Protein AF-A0A656QG05-F1 (afdb_monomer_lite)

Foldseek 3Di:
DDPDPDPPPDDDPDDPVRLVVLLVVLQVVLVVLVVCCVVVVDPPVVSVVSSLLSNLVSVQSVCCVVPVFRADSVPRHGPPPDDPPD

Secondary structure (DSSP, 8-state):
----------PPPPPHHHHHHHHHHHHHHHHHHHHHHHTTSS-HHHHHHHHHHHHHHHHHHHHHHHHS--B-TTT-PBTT------

Structure (mmCIF, N/CA/C/O backbone):
data_AF-A0A656QG05-F1
#
_entry.id   AF-A0A656QG05-F1
#
loop_
_atom_site.group_PDB
_atom_site.id
_atom_site.type_symbol
_atom_site.label_atom_id
_atom_site.label_alt_id
_atom_site.label_comp_id
_atom_site.label_asym_id
_atom_site.label_entity_id
_atom_site.label_seq_id
_atom_site.pdbx_PDB_ins_code
_atom_site.Cartn_x
_atom_site.Cartn_y
_atom_site.Cartn_z
_atom_site.occupancy
_atom_site.B_iso_or_equiv
_atom_site.auth_seq_id
_atom_site.auth_comp_id
_atom_site.auth_asym_id
_atom_site.auth_atom_id
_atom_site.pdbx_PDB_model_num
ATOM 1 N N . MET A 1 1 ? 12.150 33.723 25.519 1.00 40.81 1 MET A N 1
ATOM 2 C CA . MET A 1 1 ? 10.751 33.290 25.335 1.00 40.81 1 MET A CA 1
ATOM 3 C C . MET A 1 1 ? 10.785 31.838 24.895 1.00 40.81 1 MET A C 1
ATOM 5 O O . MET A 1 1 ? 11.412 31.593 23.872 1.00 40.81 1 MET A O 1
ATOM 9 N N . PRO A 1 2 ? 10.236 30.874 25.647 1.00 38.88 2 PRO A N 1
ATOM 10 C CA . PRO A 1 2 ? 10.102 29.522 25.125 1.00 38.88 2 PRO A CA 1
ATOM 11 C C . PRO A 1 2 ? 8.972 29.514 24.086 1.00 38.88 2 PRO A C 1
ATOM 13 O O . PRO A 1 2 ? 7.832 29.849 24.397 1.00 38.88 2 PRO A O 1
ATOM 16 N N . THR A 1 3 ? 9.300 29.194 22.836 1.00 47.19 3 THR A N 1
ATOM 17 C CA . THR A 1 3 ? 8.316 28.816 21.817 1.00 47.19 3 THR A CA 1
ATOM 18 C C . THR A 1 3 ? 7.861 27.404 22.155 1.00 47.19 3 THR A C 1
ATOM 20 O O . THR A 1 3 ? 8.629 26.456 21.991 1.00 47.19 3 THR A O 1
ATOM 23 N N . ASN A 1 4 ? 6.655 27.272 22.702 1.00 44.38 4 ASN A N 1
ATOM 24 C CA . ASN A 1 4 ? 6.065 25.969 22.976 1.00 44.38 4 ASN A CA 1
ATOM 25 C C . ASN A 1 4 ? 5.877 25.230 21.644 1.00 44.38 4 ASN A C 1
ATOM 27 O O . ASN A 1 4 ? 4.957 25.514 20.884 1.00 44.38 4 ASN A O 1
ATOM 31 N N . ASN A 1 5 ? 6.801 24.312 21.363 1.00 52.09 5 ASN A N 1
ATOM 32 C CA . ASN A 1 5 ? 6.580 23.181 20.478 1.00 52.09 5 ASN A CA 1
ATOM 33 C C . ASN A 1 5 ? 5.478 22.330 21.112 1.00 52.09 5 ASN A C 1
ATOM 35 O O . ASN A 1 5 ? 5.695 21.870 22.229 1.00 52.09 5 ASN A O 1
ATOM 39 N N . ASP A 1 6 ? 4.354 22.158 20.414 1.00 52.19 6 ASP A N 1
ATOM 40 C CA . ASP A 1 6 ? 3.370 21.059 20.511 1.00 52.19 6 ASP A CA 1
ATOM 41 C C . ASP A 1 6 ? 1.953 21.601 20.270 1.00 52.19 6 ASP A C 1
ATOM 43 O O . ASP A 1 6 ? 1.114 21.666 21.164 1.00 52.19 6 ASP A O 1
ATOM 47 N N . GLU A 1 7 ? 1.689 22.039 19.039 1.00 46.38 7 GLU A N 1
ATOM 48 C CA . GLU A 1 7 ? 0.316 22.184 18.559 1.00 46.38 7 GLU A CA 1
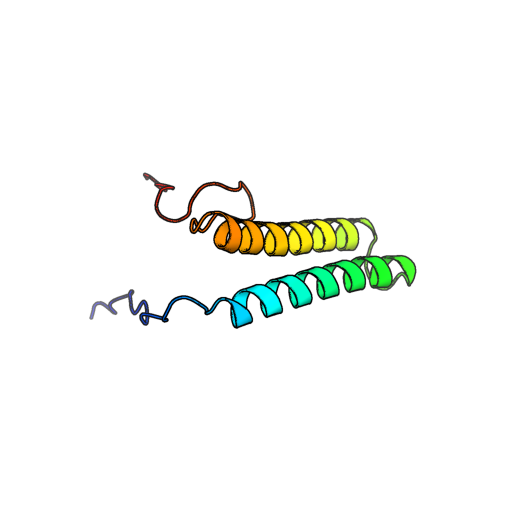ATOM 49 C C . GLU A 1 7 ? 0.013 20.961 17.694 1.00 46.38 7 GLU A C 1
ATOM 51 O O . GLU A 1 7 ? -0.015 21.004 16.464 1.00 46.38 7 GLU A O 1
ATOM 56 N N . THR A 1 8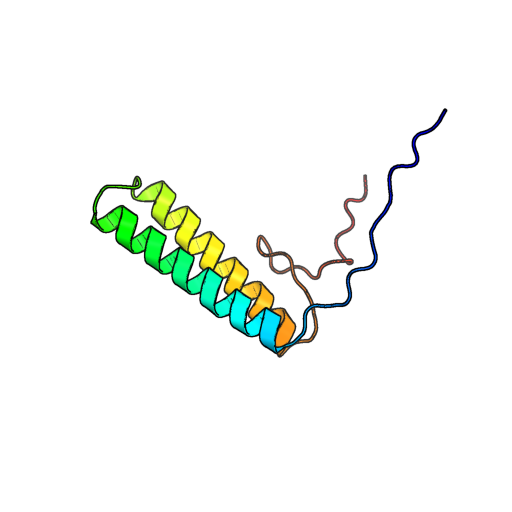 ? -0.146 19.813 18.352 1.00 59.12 8 THR A N 1
ATOM 57 C CA . THR A 1 8 ? -0.862 18.677 17.777 1.00 59.12 8 THR A CA 1
ATOM 58 C C . THR A 1 8 ? -2.308 19.116 17.582 1.00 59.12 8 THR A C 1
ATOM 60 O O . THR A 1 8 ? -3.153 18.911 18.448 1.00 59.12 8 THR A O 1
ATOM 63 N N . ILE A 1 9 ? -2.597 19.781 16.455 1.00 59.19 9 ILE A N 1
ATOM 64 C CA . ILE A 1 9 ? -3.972 20.091 16.055 1.00 59.19 9 ILE A CA 1
ATOM 65 C C . ILE A 1 9 ? -4.725 18.758 16.087 1.00 59.19 9 ILE A C 1
ATOM 67 O O . ILE A 1 9 ? -4.365 17.860 15.316 1.00 59.19 9 ILE A O 1
ATOM 71 N N . PRO A 1 10 ? -5.724 18.584 16.973 1.00 62.78 10 PRO A N 1
ATOM 72 C CA . PRO A 1 10 ? -6.455 17.335 17.059 1.00 62.78 10 PRO A CA 1
ATOM 73 C C . PRO A 1 10 ? -7.202 17.140 15.743 1.00 62.78 10 PRO A C 1
ATOM 75 O O . PRO A 1 10 ? -8.231 17.768 15.499 1.00 62.78 10 PRO A O 1
ATOM 78 N N . HIS A 1 11 ? -6.660 16.310 14.857 1.00 64.44 11 HIS A N 1
ATOM 79 C CA . HIS A 1 11 ? -7.373 15.916 13.659 1.00 64.44 11 HIS A CA 1
ATOM 80 C C . HIS A 1 11 ? -8.324 14.780 14.046 1.00 64.44 11 HIS A C 1
ATOM 82 O O . HIS A 1 11 ? -7.911 13.838 14.737 1.00 64.44 11 HIS A O 1
ATOM 88 N N . PRO A 1 12 ? -9.603 14.838 13.637 1.00 78.00 12 PRO A N 1
ATOM 89 C CA . PRO A 1 12 ? -10.472 13.687 13.797 1.00 78.00 12 PRO A CA 1
ATOM 90 C C . PRO A 1 12 ? -9.826 12.474 13.105 1.00 78.00 12 PRO A C 1
ATOM 92 O O . PRO A 1 12 ? -9.065 12.635 12.141 1.00 78.00 12 PRO A O 1
ATOM 95 N N . PRO A 1 13 ? -10.070 11.250 13.598 1.00 83.62 13 PRO A N 1
ATOM 96 C CA . PRO A 1 13 ? -9.625 10.065 12.884 1.00 83.62 13 PRO A CA 1
ATOM 97 C C . PRO A 1 13 ? -10.236 10.069 11.479 1.00 83.62 13 PRO A C 1
ATOM 99 O O . PRO A 1 13 ? -11.412 10.398 11.319 1.00 83.62 13 PRO A O 1
ATOM 102 N N . ALA A 1 14 ? -9.445 9.682 10.477 1.00 90.69 14 ALA A N 1
ATOM 103 C CA . ALA A 1 14 ? -9.944 9.533 9.116 1.00 90.69 14 ALA A CA 1
ATOM 104 C C . ALA A 1 14 ? -11.126 8.550 9.092 1.00 90.69 14 ALA A C 1
ATOM 106 O O . ALA A 1 14 ? -11.082 7.479 9.715 1.00 90.69 14 ALA A O 1
ATOM 107 N N . SER A 1 15 ? -12.170 8.920 8.359 1.00 95.75 15 SER A N 1
ATOM 108 C CA . SER A 1 15 ? -13.340 8.089 8.098 1.00 95.75 15 SER A CA 1
ATOM 109 C C . SER A 1 15 ? -12.964 6.808 7.344 1.00 95.75 15 SER A C 1
ATOM 111 O O . SER A 1 15 ? -11.888 6.683 6.752 1.00 95.75 15 SER A O 1
ATOM 113 N N . LEU A 1 16 ? -13.871 5.826 7.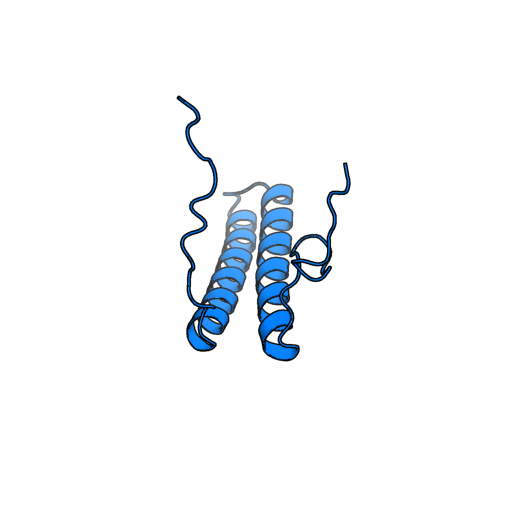350 1.00 96.69 16 LEU A N 1
ATOM 114 C CA . LEU A 1 16 ? -13.674 4.580 6.605 1.00 96.69 16 LEU A CA 1
ATOM 115 C C . LEU A 1 16 ? -13.503 4.837 5.099 1.00 96.69 16 LEU A C 1
ATOM 117 O O . LEU A 1 16 ? -12.641 4.224 4.475 1.00 96.69 16 LEU A 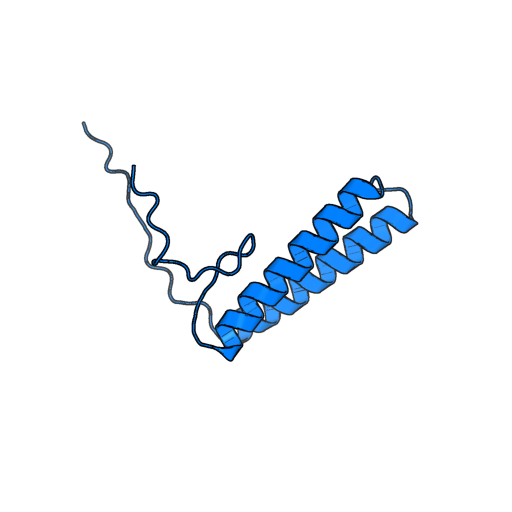O 1
ATOM 121 N N . GLU A 1 17 ? -14.285 5.759 4.538 1.00 97.81 17 GLU A N 1
ATOM 122 C CA . GLU A 1 17 ? -14.217 6.132 3.122 1.00 97.81 17 GLU A CA 1
ATOM 123 C C . GLU A 1 17 ? -12.863 6.762 2.772 1.00 97.81 17 GLU A C 1
ATOM 125 O O . GLU A 1 17 ? -12.220 6.352 1.805 1.00 97.81 17 GLU A O 1
ATOM 130 N N . GLU A 1 18 ? -12.369 7.690 3.598 1.00 97.44 18 GLU A N 1
ATOM 131 C CA . GLU A 1 18 ? -11.044 8.295 3.414 1.00 97.44 18 GLU A CA 1
ATOM 132 C C . GLU A 1 18 ? -9.932 7.240 3.462 1.00 97.44 18 GLU A C 1
ATOM 134 O O . GLU A 1 18 ? -9.026 7.256 2.627 1.00 97.44 18 GLU A O 1
ATOM 139 N N . LYS A 1 19 ? -10.018 6.272 4.385 1.00 97.56 19 LYS A N 1
ATOM 140 C CA . LYS A 1 19 ? -9.052 5.165 4.476 1.00 97.56 19 LYS A CA 1
ATOM 141 C C . LYS A 1 19 ? -9.100 4.253 3.249 1.00 97.56 19 LYS A C 1
ATOM 143 O O . LYS A 1 19 ? -8.050 3.899 2.717 1.00 97.56 19 LYS A O 1
ATOM 148 N N . GLN A 1 20 ? -10.291 3.893 2.773 1.00 98.50 20 GLN A N 1
ATOM 149 C CA . GLN A 1 20 ? -10.461 3.079 1.563 1.00 98.50 20 GLN A CA 1
ATOM 150 C C . GLN A 1 20 ? -9.935 3.801 0.317 1.00 98.50 20 GLN A C 1
ATOM 152 O O . GLN A 1 20 ? -9.217 3.205 -0.490 1.00 98.50 20 GLN A O 1
ATOM 157 N N . SER A 1 21 ? -10.219 5.099 0.195 1.00 98.50 21 SER A N 1
ATOM 158 C CA . SER A 1 21 ? -9.679 5.946 -0.870 1.00 98.50 21 SER A CA 1
ATOM 159 C C . SER A 1 21 ? -8.150 6.007 -0.814 1.00 98.50 21 SER A C 1
ATOM 161 O O . SER A 1 21 ? -7.483 5.802 -1.829 1.00 98.50 21 SER A O 1
ATOM 163 N N . ALA A 1 22 ? -7.570 6.185 0.377 1.00 98.25 22 ALA A N 1
ATOM 164 C CA . ALA A 1 22 ? -6.122 6.188 0.560 1.00 98.25 22 ALA A CA 1
ATOM 165 C C . ALA A 1 22 ? -5.478 4.849 0.159 1.00 98.25 22 ALA A C 1
ATOM 167 O O . ALA A 1 22 ? -4.445 4.846 -0.511 1.00 98.25 22 ALA A O 1
ATOM 168 N N . ILE A 1 23 ? -6.087 3.709 0.507 1.00 98.75 23 ILE A N 1
ATOM 169 C CA . ILE A 1 23 ? -5.621 2.375 0.082 1.00 98.75 23 ILE A CA 1
ATOM 170 C C . ILE A 1 23 ? -5.566 2.279 -1.445 1.00 98.75 23 ILE A C 1
ATOM 172 O O . ILE A 1 23 ? -4.550 1.853 -1.998 1.00 98.75 23 ILE A O 1
ATOM 176 N N . ALA A 1 24 ? -6.635 2.691 -2.131 1.00 98.75 24 ALA A N 1
ATOM 177 C CA . ALA A 1 24 ? -6.692 2.667 -3.589 1.00 98.75 24 ALA A CA 1
ATOM 178 C C . ALA A 1 24 ? -5.602 3.552 -4.216 1.00 98.75 24 ALA A C 1
ATOM 180 O O . ALA A 1 24 ? -4.901 3.115 -5.128 1.00 98.75 24 ALA A O 1
ATOM 181 N N . GLN A 1 25 ? -5.405 4.761 -3.685 1.00 98.81 25 GLN A N 1
ATOM 182 C CA . GLN A 1 25 ? -4.387 5.695 -4.172 1.00 98.81 25 GLN A CA 1
ATOM 183 C C . GLN A 1 25 ? -2.960 5.167 -3.968 1.00 98.81 25 GLN A C 1
ATOM 185 O O . GLN A 1 25 ? -2.145 5.237 -4.888 1.00 98.81 25 GLN A O 1
ATOM 190 N N . TRP A 1 26 ? -2.649 4.576 -2.810 1.00 98.75 26 TRP A N 1
ATOM 191 C CA . TRP A 1 26 ? -1.333 3.973 -2.568 1.00 98.75 26 TRP A CA 1
ATOM 192 C C . TRP A 1 26 ? -1.044 2.794 -3.499 1.00 98.75 26 TRP A C 1
ATOM 194 O O . TRP A 1 26 ? 0.076 2.667 -3.995 1.00 98.75 26 TRP A O 1
ATOM 204 N N . ASN A 1 27 ? -2.045 1.958 -3.777 1.00 98.81 27 ASN A N 1
ATOM 205 C CA . ASN A 1 27 ? -1.896 0.878 -4.751 1.00 98.81 27 ASN A CA 1
ATOM 206 C C . ASN A 1 27 ? -1.678 1.426 -6.169 1.00 98.81 27 ASN A C 1
ATOM 208 O O . ASN A 1 27 ? -0.764 0.972 -6.853 1.00 98.81 27 ASN A O 1
ATOM 212 N N . ALA A 1 28 ? -2.421 2.459 -6.575 1.00 98.81 28 ALA A N 1
ATOM 213 C CA . ALA A 1 28 ? -2.230 3.104 -7.874 1.00 98.81 28 ALA A CA 1
ATOM 214 C C . ALA A 1 28 ? -0.822 3.711 -8.031 1.00 98.81 28 ALA A C 1
ATOM 216 O O . ALA A 1 28 ? -0.210 3.583 -9.090 1.00 98.81 28 ALA A O 1
ATOM 217 N N . LEU A 1 29 ? -0.273 4.321 -6.974 1.00 98.75 29 LEU A N 1
ATOM 218 C CA . LEU A 1 29 ? 1.109 4.812 -6.970 1.00 98.75 29 LEU A CA 1
ATOM 219 C C . LEU A 1 29 ? 2.131 3.677 -7.094 1.00 98.75 29 LEU A C 1
ATOM 221 O O . LEU A 1 29 ? 3.162 3.854 -7.740 1.00 98.75 29 LEU A O 1
ATOM 225 N N . ALA A 1 30 ? 1.873 2.516 -6.487 1.00 98.69 30 ALA A N 1
ATOM 226 C CA . ALA A 1 30 ? 2.746 1.355 -6.638 1.00 98.69 30 ALA A CA 1
ATOM 227 C C . ALA A 1 30 ? 2.762 0.844 -8.083 1.00 98.69 30 ALA A C 1
ATOM 229 O O . ALA A 1 30 ? 3.832 0.572 -8.625 1.00 98.69 30 ALA A O 1
ATOM 230 N N . ASP A 1 31 ? 1.591 0.779 -8.714 1.00 98.69 31 ASP A N 1
ATOM 231 C CA . ASP A 1 31 ? 1.467 0.371 -10.111 1.00 98.69 31 ASP A CA 1
ATOM 232 C C . ASP A 1 31 ? 2.127 1.390 -11.052 1.00 98.69 31 ASP A C 1
ATOM 234 O O . ASP A 1 31 ? 2.756 1.010 -12.039 1.00 98.69 31 ASP A O 1
ATOM 238 N N . GLU A 1 32 ? 2.071 2.684 -10.720 1.00 98.56 32 GLU A N 1
ATOM 239 C CA . GLU A 1 32 ? 2.797 3.719 -11.460 1.00 98.56 32 GLU A CA 1
ATOM 240 C C . GLU A 1 32 ? 4.318 3.553 -11.364 1.00 98.56 32 GLU A C 1
ATOM 242 O O . GLU A 1 32 ? 5.008 3.716 -12.366 1.00 98.56 32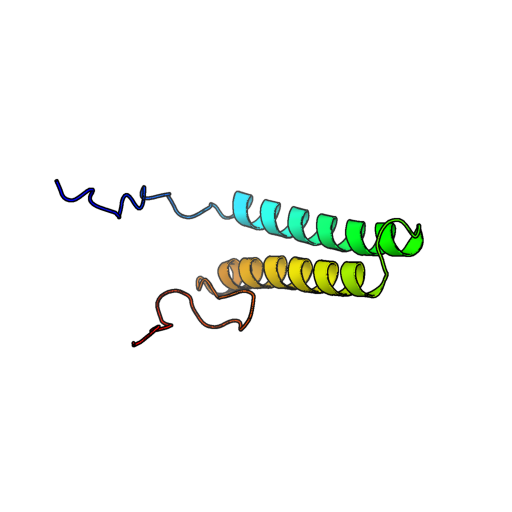 GLU A O 1
ATOM 247 N N . GLN A 1 33 ? 4.861 3.167 -10.204 1.00 98.56 33 GLN A N 1
ATOM 248 C CA . GLN A 1 33 ? 6.294 2.868 -10.083 1.00 98.56 33 GLN A CA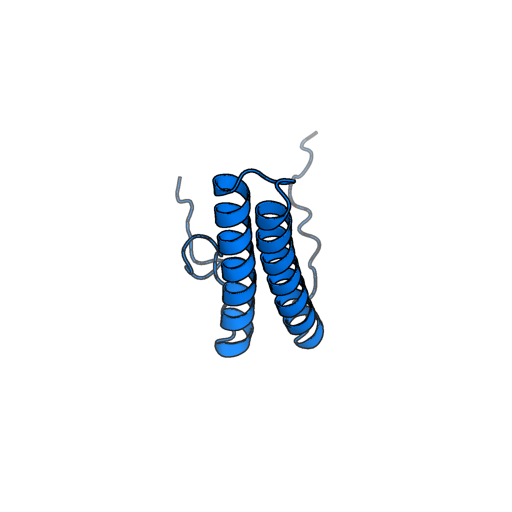 1
ATOM 249 C C . GLN A 1 33 ? 6.699 1.677 -10.959 1.00 98.56 33 GLN A C 1
ATOM 251 O O . GLN A 1 33 ? 7.717 1.742 -11.652 1.00 98.56 33 GLN A O 1
ATOM 256 N N . ASP A 1 34 ? 5.889 0.616 -10.974 1.00 98.00 34 ASP A N 1
ATOM 257 C CA . ASP A 1 34 ? 6.134 -0.554 -11.822 1.00 98.00 34 ASP A CA 1
ATOM 258 C C . ASP A 1 34 ? 6.086 -0.174 -13.320 1.00 98.00 34 ASP A C 1
ATOM 260 O O . ASP A 1 34 ? 6.960 -0.584 -14.092 1.00 98.00 34 ASP A O 1
ATOM 264 N N . ARG A 1 35 ? 5.142 0.689 -13.733 1.00 98.44 35 ARG A N 1
ATOM 265 C CA . ARG A 1 35 ? 5.095 1.249 -15.100 1.00 98.44 35 ARG A CA 1
ATOM 266 C C . ARG A 1 35 ? 6.302 2.127 -15.421 1.00 98.44 35 ARG A C 1
ATOM 268 O O . ARG A 1 35 ? 6.896 1.976 -16.488 1.00 98.44 35 ARG A O 1
ATOM 275 N N . ALA A 1 36 ? 6.699 3.013 -14.511 1.00 98.06 36 ALA A N 1
ATOM 276 C CA . ALA A 1 36 ? 7.843 3.901 -14.697 1.00 98.06 36 ALA A CA 1
ATOM 277 C C . ALA A 1 36 ? 9.156 3.121 -14.877 1.00 98.06 36 ALA A C 1
ATOM 279 O O . ALA A 1 36 ? 10.011 3.540 -15.660 1.00 98.06 36 ALA A O 1
ATOM 280 N N . ALA A 1 37 ? 9.312 1.973 -14.207 1.00 98.12 37 ALA A N 1
ATOM 281 C CA . ALA A 1 37 ? 10.434 1.064 -14.439 1.00 98.12 37 ALA A CA 1
ATOM 282 C C . ALA A 1 37 ? 10.386 0.414 -15.825 1.00 98.12 37 ALA A C 1
ATOM 284 O O . ALA A 1 37 ? 11.403 0.385 -16.516 1.00 98.12 37 ALA A O 1
ATOM 285 N N . ALA A 1 38 ? 9.217 -0.079 -16.246 1.00 97.56 38 ALA A N 1
ATOM 286 C CA . ALA A 1 38 ? 9.044 -0.696 -17.563 1.00 97.56 38 ALA A CA 1
ATOM 287 C C . ALA A 1 38 ? 9.335 0.283 -18.716 1.00 97.56 38 ALA A C 1
ATOM 289 O O . ALA A 1 38 ? 9.848 -0.121 -19.756 1.00 97.56 38 ALA A O 1
ATOM 290 N N . LEU A 1 39 ? 9.049 1.572 -18.510 1.00 98.00 39 LEU A N 1
ATOM 291 C CA . LEU A 1 39 ? 9.332 2.653 -19.459 1.00 98.00 39 LEU A CA 1
ATOM 292 C C . LEU A 1 39 ? 10.758 3.222 -19.345 1.00 98.00 39 LEU A C 1
ATOM 294 O O . LEU A 1 39 ? 11.114 4.124 -20.099 1.00 98.00 39 LEU A O 1
ATOM 298 N N . GLY A 1 40 ? 11.570 2.742 -18.398 1.00 96.94 40 GLY A N 1
ATOM 299 C CA . GLY A 1 40 ? 12.927 3.247 -18.163 1.00 96.94 40 GLY A CA 1
ATOM 300 C C . GLY A 1 40 ? 12.997 4.660 -17.568 1.00 96.94 40 GLY A C 1
ATOM 301 O O . GLY A 1 40 ? 14.074 5.247 -17.527 1.00 96.94 40 GLY A O 1
ATOM 302 N N . ILE A 1 41 ? 11.874 5.208 -17.090 1.00 98.00 41 ILE A N 1
ATOM 303 C CA . ILE A 1 41 ? 11.791 6.538 -16.463 1.00 98.00 41 ILE A CA 1
ATOM 304 C C . ILE A 1 41 ? 12.441 6.513 -15.077 1.00 98.00 41 ILE A C 1
ATOM 306 O O . ILE A 1 41 ? 13.133 7.448 -14.683 1.00 98.00 41 ILE A O 1
ATOM 310 N N . THR A 1 42 ? 12.212 5.437 -14.322 1.00 97.38 42 THR A N 1
ATOM 311 C CA . THR A 1 42 ? 12.773 5.245 -12.980 1.00 97.38 42 THR A CA 1
ATOM 312 C C . THR A 1 42 ? 13.671 4.019 -12.965 1.00 97.38 42 THR A C 1
ATOM 314 O O . THR A 1 42 ? 13.318 2.971 -13.504 1.00 97.38 42 THR A O 1
ATOM 317 N N . HIS A 1 43 ? 14.830 4.124 -12.309 1.00 98.25 43 HIS A N 1
ATOM 318 C CA . HIS A 1 43 ? 15.727 2.984 -12.149 1.00 98.25 43 HIS A CA 1
ATOM 319 C C . HIS A 1 43 ? 15.008 1.817 -11.452 1.00 98.25 43 HIS A C 1
ATOM 321 O O . HIS A 1 43 ? 14.365 2.004 -10.416 1.00 98.25 43 HIS A O 1
ATOM 327 N N . ALA A 1 44 ? 15.161 0.600 -11.983 1.00 97.50 44 ALA A N 1
ATOM 328 C CA . ALA A 1 44 ? 14.380 -0.564 -11.560 1.00 97.50 44 ALA A CA 1
ATOM 329 C C . ALA A 1 44 ? 14.460 -0.852 -10.048 1.00 97.50 44 ALA A C 1
ATOM 331 O O . ALA A 1 44 ? 13.461 -1.224 -9.435 1.00 97.50 44 ALA A O 1
ATOM 332 N N . SER A 1 45 ? 15.624 -0.650 -9.417 1.00 98.06 45 SER A N 1
ATOM 333 C CA . SER A 1 45 ? 15.761 -0.851 -7.965 1.00 98.06 45 SER A CA 1
ATOM 334 C C . SER A 1 45 ? 14.973 0.171 -7.138 1.00 98.06 45 SER A C 1
ATOM 336 O O . SER A 1 45 ? 14.394 -0.198 -6.117 1.00 98.06 45 SER A O 1
ATOM 338 N N . VAL A 1 46 ? 14.913 1.429 -7.590 1.00 98.25 46 VAL A N 1
ATOM 339 C CA . VAL A 1 46 ? 14.179 2.515 -6.924 1.00 98.25 46 VAL A CA 1
ATOM 340 C C . VAL A 1 46 ? 12.682 2.287 -7.073 1.00 98.25 46 VAL A C 1
ATOM 342 O O . VAL A 1 46 ? 11.961 2.293 -6.080 1.00 98.25 46 VAL A O 1
ATOM 345 N N . ALA A 1 47 ? 12.232 1.987 -8.292 1.00 98.31 47 ALA A N 1
ATOM 346 C CA . ALA A 1 47 ? 10.836 1.678 -8.569 1.00 98.31 47 ALA A CA 1
ATOM 347 C C . ALA A 1 47 ? 10.340 0.490 -7.734 1.00 98.31 47 ALA A C 1
ATOM 349 O O . ALA A 1 47 ? 9.322 0.592 -7.055 1.00 98.31 47 ALA A O 1
ATOM 350 N N . LYS A 1 48 ? 11.111 -0.607 -7.689 1.00 98.19 48 LYS A N 1
ATOM 351 C CA . LYS A 1 48 ? 10.784 -1.787 -6.876 1.00 98.19 48 LYS A CA 1
ATOM 352 C C . LYS A 1 48 ? 10.679 -1.452 -5.388 1.00 98.19 48 LYS A C 1
ATOM 354 O O . LYS A 1 48 ? 9.777 -1.945 -4.708 1.00 98.19 48 LYS A O 1
ATOM 359 N N . TYR A 1 49 ? 11.608 -0.650 -4.867 1.00 98.25 49 TYR A N 1
ATOM 360 C CA . TYR A 1 49 ? 11.572 -0.222 -3.471 1.00 98.25 49 TYR A CA 1
ATOM 361 C C . TYR A 1 49 ? 10.326 0.624 -3.179 1.00 98.25 49 TYR A C 1
ATOM 363 O O . TYR A 1 49 ? 9.592 0.317 -2.239 1.00 98.25 49 TYR A O 1
ATOM 371 N N . ASN A 1 50 ? 10.046 1.624 -4.016 1.00 98.31 50 ASN A N 1
ATOM 372 C CA . ASN A 1 50 ? 8.890 2.504 -3.862 1.00 98.31 50 ASN A CA 1
ATOM 373 C C . ASN A 1 50 ? 7.570 1.734 -3.976 1.00 98.31 50 ASN A C 1
ATOM 375 O O . ASN A 1 50 ? 6.727 1.851 -3.092 1.00 98.31 50 ASN A O 1
ATOM 379 N N . ALA A 1 51 ? 7.414 0.883 -4.994 1.00 98.56 51 ALA A N 1
ATOM 380 C CA . ALA A 1 51 ? 6.226 0.050 -5.165 1.00 98.56 51 ALA A CA 1
ATOM 381 C C . ALA A 1 51 ? 5.978 -0.843 -3.938 1.00 98.56 51 ALA A C 1
ATOM 383 O O . ALA A 1 51 ? 4.852 -0.949 -3.450 1.00 98.56 51 ALA A O 1
ATOM 384 N N . SER A 1 52 ? 7.037 -1.451 -3.391 1.00 98.25 52 SER A N 1
ATOM 385 C CA . SER A 1 52 ? 6.960 -2.241 -2.158 1.00 98.25 52 SER A CA 1
ATOM 386 C C . SER A 1 52 ? 6.531 -1.394 -0.957 1.00 98.25 52 SER A C 1
ATOM 388 O O . SER A 1 52 ? 5.639 -1.795 -0.208 1.00 98.25 52 SER A O 1
ATOM 390 N N . LEU A 1 53 ? 7.122 -0.209 -0.782 1.00 98.50 53 LEU A N 1
ATOM 391 C CA . LEU A 1 53 ? 6.765 0.706 0.299 1.00 98.50 53 LEU A CA 1
ATOM 392 C C . LEU A 1 53 ? 5.297 1.142 0.202 1.00 98.50 53 LEU A C 1
ATOM 394 O O . LEU A 1 53 ? 4.573 1.036 1.186 1.00 98.50 53 LEU A O 1
ATOM 398 N N . TYR A 1 54 ? 4.836 1.554 -0.977 1.00 98.69 54 TYR A N 1
ATOM 399 C CA . TYR A 1 54 ? 3.464 2.017 -1.196 1.00 98.69 54 TYR A CA 1
ATOM 400 C C . TYR A 1 54 ? 2.434 0.909 -0.949 1.00 98.69 54 TYR A C 1
ATOM 402 O O . TYR A 1 54 ? 1.461 1.121 -0.224 1.00 98.69 54 TYR A O 1
ATOM 410 N N . ARG A 1 55 ? 2.697 -0.314 -1.431 1.00 98.69 55 ARG A N 1
ATOM 411 C CA . ARG A 1 55 ? 1.857 -1.489 -1.131 1.00 98.69 55 ARG A CA 1
ATOM 412 C C . ARG A 1 55 ? 1.815 -1.798 0.365 1.00 98.69 55 ARG A C 1
ATOM 414 O O . ARG A 1 55 ? 0.770 -2.165 0.901 1.00 98.69 55 ARG A O 1
ATOM 421 N N . ARG A 1 56 ? 2.936 -1.637 1.072 1.00 98.38 56 ARG A N 1
ATOM 422 C CA . ARG A 1 56 ? 2.977 -1.807 2.532 1.00 98.38 56 ARG A CA 1
ATOM 423 C C . ARG A 1 56 ? 2.179 -0.727 3.255 1.00 98.38 56 ARG A C 1
ATOM 425 O O . ARG A 1 56 ? 1.518 -1.067 4.232 1.00 98.38 56 ARG A O 1
ATOM 432 N N . THR A 1 57 ? 2.198 0.517 2.777 1.00 98.50 57 THR A N 1
ATOM 433 C CA . THR A 1 57 ? 1.374 1.604 3.326 1.00 98.50 57 THR A CA 1
ATOM 434 C C . THR A 1 57 ? -0.112 1.301 3.166 1.00 98.50 57 THR A C 1
ATOM 436 O O . THR A 1 57 ? -0.862 1.367 4.139 1.00 98.50 57 THR A O 1
ATOM 439 N N . ALA A 1 58 ? -0.538 0.875 1.972 1.00 98.69 58 ALA A N 1
ATOM 440 C CA . ALA A 1 58 ? -1.911 0.426 1.742 1.00 98.69 58 ALA A CA 1
ATOM 441 C C . ALA A 1 58 ? -2.297 -0.700 2.719 1.00 98.69 58 ALA A C 1
ATOM 443 O O . ALA A 1 58 ? -3.340 -0.650 3.369 1.00 98.69 58 ALA A O 1
ATOM 444 N N . ARG A 1 59 ? -1.406 -1.680 2.910 1.00 98.56 59 ARG A N 1
ATOM 445 C CA . ARG A 1 59 ? -1.628 -2.791 3.842 1.00 98.56 59 ARG A CA 1
ATOM 446 C C . ARG A 1 59 ? -1.695 -2.359 5.311 1.00 98.56 59 ARG A C 1
ATOM 448 O O . ARG A 1 59 ? -2.468 -2.953 6.056 1.00 98.56 59 ARG A O 1
ATOM 455 N N . SER A 1 60 ? -0.917 -1.370 5.754 1.00 98.19 60 SER A N 1
ATOM 456 C CA . SER A 1 60 ? -1.021 -0.876 7.137 1.00 98.19 60 SER A CA 1
ATOM 457 C C . SER A 1 60 ? -2.346 -0.164 7.394 1.00 98.19 60 SER A C 1
ATOM 459 O O . SER A 1 60 ? -2.910 -0.329 8.470 1.00 98.19 60 SER A O 1
ATOM 461 N N . ILE A 1 61 ? -2.875 0.561 6.402 1.00 97.75 61 ILE A N 1
ATOM 462 C CA . ILE A 1 61 ? -4.198 1.194 6.504 1.00 97.75 61 ILE A CA 1
ATOM 463 C C . ILE A 1 61 ? -5.295 0.123 6.501 1.00 97.75 61 ILE A C 1
ATOM 465 O O . ILE A 1 61 ? -6.195 0.167 7.335 1.00 97.75 61 ILE A O 1
ATOM 469 N N . GLN A 1 62 ? -5.196 -0.883 5.624 1.00 98.44 62 GLN A N 1
ATOM 470 C CA . GLN A 1 62 ? -6.143 -2.003 5.611 1.00 98.44 62 GLN A CA 1
ATOM 471 C C . GLN A 1 62 ? -6.156 -2.739 6.955 1.00 98.44 62 GLN A C 1
ATOM 473 O O . GLN A 1 62 ? -7.219 -3.038 7.481 1.00 98.44 62 GLN A O 1
ATOM 478 N N . HIS A 1 63 ? -4.988 -2.958 7.562 1.00 97.81 63 HIS A N 1
ATOM 479 C CA . HIS A 1 63 ? -4.899 -3.560 8.890 1.00 97.81 63 HIS A CA 1
ATOM 480 C C . HIS A 1 63 ? -5.636 -2.742 9.959 1.00 97.81 63 HIS A C 1
ATOM 482 O O . HIS A 1 63 ? -6.289 -3.320 10.826 1.00 97.81 63 HIS A O 1
ATOM 488 N N . GLU A 1 64 ? -5.561 -1.411 9.900 1.00 96.06 64 GLU A N 1
ATOM 489 C CA . GLU A 1 64 ? -6.323 -0.546 10.802 1.00 96.06 64 GLU A CA 1
ATOM 490 C C . GLU A 1 64 ? -7.833 -0.680 10.577 1.00 96.06 64 GLU A C 1
ATOM 492 O O . GLU A 1 64 ? -8.578 -0.735 11.552 1.00 96.06 64 GLU A O 1
ATOM 497 N N . ILE A 1 65 ? -8.294 -0.779 9.325 1.00 97.25 65 ILE A N 1
ATOM 498 C CA . ILE A 1 65 ? -9.709 -1.048 9.018 1.00 97.25 65 ILE A CA 1
ATOM 499 C C . ILE A 1 65 ? -10.136 -2.402 9.605 1.00 97.25 65 ILE A C 1
ATOM 501 O O . ILE A 1 65 ? -11.172 -2.485 10.259 1.00 97.25 65 ILE A O 1
ATOM 505 N N . ASP A 1 66 ? -9.326 -3.443 9.402 1.00 97.81 66 ASP A N 1
ATOM 506 C CA . ASP A 1 66 ? -9.665 -4.819 9.777 1.00 97.81 66 ASP A CA 1
ATOM 507 C C . ASP A 1 66 ? -9.650 -5.045 11.298 1.00 97.81 66 ASP A C 1
ATOM 509 O O . ASP A 1 66 ? -10.391 -5.880 11.814 1.00 97.81 66 ASP A O 1
ATOM 513 N N . THR A 1 67 ? -8.779 -4.336 12.024 1.00 95.56 67 THR A N 1
ATOM 514 C CA . THR A 1 67 ? -8.485 -4.618 13.444 1.00 95.56 67 THR A CA 1
ATOM 515 C C . THR A 1 67 ? -8.771 -3.458 14.393 1.00 95.56 67 THR A C 1
ATOM 517 O O . THR A 1 67 ? -8.649 -3.614 15.608 1.00 95.56 67 THR A O 1
ATOM 520 N N . GLY A 1 68 ? -9.076 -2.273 13.864 1.00 93.19 68 GLY A N 1
ATOM 521 C CA . GLY A 1 68 ? -9.172 -1.034 14.638 1.00 93.19 68 GLY A CA 1
ATOM 522 C C . GLY A 1 68 ? -7.835 -0.532 15.200 1.00 93.19 68 GLY A C 1
ATOM 523 O O . GLY A 1 68 ? -7.827 0.435 15.957 1.00 93.19 68 GLY A O 1
ATOM 524 N N . THR A 1 69 ? -6.704 -1.171 14.869 1.00 91.56 69 THR A N 1
ATOM 525 C CA . THR A 1 69 ? -5.380 -0.824 15.404 1.00 91.56 69 THR A CA 1
ATOM 526 C C . THR A 1 69 ? -4.486 -0.229 14.320 1.00 91.56 69 THR A C 1
ATOM 528 O O . THR A 1 69 ? -4.095 -0.913 13.376 1.00 91.56 69 THR A O 1
ATOM 531 N N . ALA A 1 70 ? -4.097 1.036 14.486 1.00 91.75 70 ALA A N 1
ATOM 532 C CA . ALA A 1 70 ? -3.112 1.679 13.620 1.00 91.75 70 ALA A CA 1
ATOM 533 C C . ALA A 1 70 ? -1.706 1.107 13.870 1.00 91.75 70 ALA A C 1
ATOM 535 O O . ALA A 1 70 ? -1.282 0.939 15.017 1.00 91.75 70 ALA A O 1
ATOM 536 N N . VAL A 1 71 ? -0.956 0.843 12.798 1.00 93.75 71 VAL A N 1
ATOM 537 C CA . VAL A 1 71 ? 0.379 0.227 12.859 1.00 93.75 71 VAL A CA 1
ATOM 538 C C . VAL A 1 71 ? 1.399 0.969 11.999 1.00 93.75 71 VAL A C 1
ATOM 540 O O . VAL A 1 71 ? 1.071 1.572 10.982 1.00 93.75 71 VAL A O 1
ATOM 543 N N . CYS A 1 72 ? 2.672 0.893 12.383 1.00 92.50 72 CYS A N 1
ATOM 544 C CA . CYS A 1 72 ? 3.774 1.437 11.596 1.00 92.50 72 CYS A CA 1
ATOM 545 C C . CYS A 1 72 ? 3.949 0.666 10.276 1.00 92.50 72 CYS A C 1
ATOM 547 O O . CYS A 1 72 ? 4.137 -0.549 10.289 1.00 92.50 72 CYS A O 1
ATOM 549 N N . VAL A 1 73 ? 4.018 1.363 9.141 1.00 95.12 73 VAL A N 1
ATOM 550 C CA . VAL A 1 73 ? 4.255 0.749 7.818 1.00 95.12 73 VAL A CA 1
ATOM 551 C C . VAL A 1 73 ? 5.561 -0.065 7.739 1.00 95.12 73 VAL A C 1
ATOM 553 O O . VAL A 1 73 ? 5.641 -1.103 7.068 1.00 95.12 73 VAL A O 1
ATOM 556 N N . CYS A 1 74 ? 6.596 0.365 8.465 1.00 91.81 74 CYS A N 1
ATOM 557 C CA . CYS A 1 74 ? 7.930 -0.235 8.419 1.00 91.81 74 CYS A CA 1
ATOM 558 C C . CYS A 1 74 ? 8.029 -1.565 9.177 1.00 91.81 74 CYS A C 1
ATOM 560 O O . CYS A 1 74 ? 8.845 -2.409 8.808 1.00 91.81 74 CYS A O 1
ATOM 562 N N . CYS A 1 75 ? 7.221 -1.780 10.216 1.00 92.12 75 CYS A N 1
ATOM 563 C CA . CYS A 1 75 ? 7.370 -2.943 11.101 1.00 92.12 75 CYS A CA 1
ATOM 564 C C . CYS A 1 75 ? 6.052 -3.552 11.601 1.00 92.12 75 CYS A C 1
ATOM 566 O O . CYS A 1 75 ? 6.098 -4.514 12.360 1.00 92.12 75 CYS A O 1
ATOM 568 N N . PHE A 1 76 ? 4.900 -3.002 11.203 1.00 91.75 76 PHE A N 1
ATOM 569 C CA . PHE A 1 76 ? 3.552 -3.401 11.629 1.00 91.75 76 PHE A CA 1
ATOM 570 C C . PHE A 1 76 ? 3.339 -3.421 13.154 1.00 91.75 76 PHE A C 1
ATOM 572 O O . PHE A 1 76 ? 2.406 -4.041 13.657 1.00 91.75 76 PHE A O 1
ATOM 579 N N . LYS A 1 77 ? 4.177 -2.707 13.915 1.00 91.12 77 LYS A N 1
ATOM 580 C CA . LYS A 1 77 ? 3.971 -2.513 15.354 1.00 91.12 77 LYS A CA 1
ATOM 581 C C . LYS A 1 77 ? 2.870 -1.472 15.595 1.00 91.12 77 LYS A C 1
ATOM 583 O O . LYS A 1 77 ? 2.878 -0.458 14.891 1.00 91.12 77 LYS A O 1
ATOM 588 N N . PRO A 1 78 ? 1.981 -1.667 16.586 1.00 90.88 78 PRO A N 1
ATOM 589 C CA . PRO A 1 78 ? 0.958 -0.686 16.940 1.00 90.88 78 PRO A CA 1
ATOM 590 C C . PRO A 1 78 ? 1.540 0.696 17.250 1.00 90.88 78 PRO A C 1
ATOM 592 O O . PRO A 1 78 ? 2.511 0.815 18.006 1.00 90.88 78 PRO A O 1
ATOM 595 N N . ILE A 1 79 ? 0.935 1.739 16.684 1.00 82.19 79 ILE A N 1
ATOM 596 C CA . ILE A 1 79 ? 1.285 3.132 16.982 1.00 82.19 79 ILE A CA 1
ATOM 597 C C . ILE A 1 79 ? 0.845 3.457 18.419 1.00 82.19 79 ILE A C 1
ATOM 599 O O . ILE A 1 79 ? -0.151 2.932 18.910 1.00 82.19 79 ILE A O 1
ATOM 603 N N . GLY A 1 80 ? 1.635 4.260 19.138 1.00 69.88 80 GLY A N 1
ATOM 604 C CA . GLY A 1 80 ? 1.378 4.607 20.545 1.00 69.88 80 GLY A CA 1
ATOM 605 C C . GLY A 1 80 ? 1.861 3.574 21.574 1.00 69.88 80 GLY A C 1
ATOM 606 O O . GLY A 1 80 ? 1.807 3.838 22.769 1.00 69.88 80 GLY A O 1
ATOM 607 N N . ARG A 1 81 ? 2.384 2.418 21.135 1.00 59.78 81 ARG A N 1
ATOM 608 C CA . ARG A 1 81 ? 3.058 1.429 22.008 1.00 59.78 81 ARG A CA 1
ATOM 609 C C . ARG A 1 81 ? 4.569 1.326 21.790 1.00 59.78 81 ARG A C 1
ATOM 611 O O . ARG A 1 81 ? 5.236 0.556 22.474 1.00 59.78 81 ARG A O 1
ATOM 618 N N . GLY A 1 82 ? 5.115 2.069 20.830 1.00 54.78 82 GLY A N 1
ATOM 619 C CA . GLY A 1 82 ? 6.555 2.173 20.626 1.00 54.78 82 GLY A CA 1
ATOM 620 C C . GLY A 1 82 ? 7.120 3.262 21.523 1.00 54.78 82 GLY A C 1
ATOM 621 O O . GLY A 1 82 ? 7.059 4.431 21.161 1.00 54.78 82 GLY A O 1
ATOM 622 N N . SER A 1 83 ? 7.671 2.900 22.678 1.00 53.34 83 SER A N 1
ATOM 623 C CA . SER A 1 83 ? 8.575 3.806 23.374 1.00 53.34 83 SER A CA 1
ATOM 624 C C . SER A 1 83 ? 9.850 3.933 22.536 1.00 53.34 83 SER A C 1
ATOM 626 O O . SER A 1 83 ? 10.606 2.975 22.379 1.00 53.34 83 SER A O 1
ATOM 628 N N . LEU A 1 84 ? 10.129 5.127 22.013 1.00 54.19 84 LEU A N 1
ATOM 629 C CA . LEU A 1 84 ? 11.521 5.561 21.917 1.00 54.19 84 LEU A CA 1
ATOM 630 C C . LEU A 1 84 ? 11.916 5.955 23.343 1.00 54.19 84 LEU A C 1
ATOM 632 O O . LEU A 1 84 ? 11.933 7.129 23.693 1.00 54.19 84 LEU A O 1
ATOM 636 N N . ALA A 1 85 ? 12.083 4.949 24.207 1.00 42.53 85 ALA A N 1
ATOM 637 C CA . ALA A 1 85 ? 12.681 5.157 25.513 1.00 42.53 85 ALA A CA 1
ATOM 638 C C . ALA A 1 85 ? 14.141 5.537 25.249 1.00 42.53 85 ALA A C 1
ATOM 640 O O . ALA A 1 85 ? 14.934 4.686 24.842 1.00 42.53 85 ALA A O 1
ATOM 641 N N . HIS A 1 86 ? 14.437 6.826 25.378 1.00 43.16 86 HIS A N 1
ATOM 642 C CA . HIS A 1 86 ? 15.793 7.330 25.537 1.00 43.16 86 HIS A CA 1
ATOM 643 C C . HIS A 1 86 ? 16.132 7.368 27.023 1.00 43.16 86 HIS A C 1
ATOM 645 O O . HIS A 1 86 ? 15.235 7.749 27.811 1.00 43.16 86 HIS A O 1
#

Radius of gyration: 16.77 Å; chains: 1; bounding box: 30×38×45 Å

pLDDT: mean 87.13, std 18.6, range [38.88, 98.81]

Sequence (86 aa):
MPTNNDETIPHPPASLEEKQSAIAQWNALADEQDRAAALGITHASVAKYNASLYRRTARSIQHEIDTGTAVCVCCFKPIGRGSLAH

Organism: NCBI:txid871203